Protein AF-K1TR59-F1 (afdb_monomer_lite)

pLDDT: mean 75.58, std 21.75, range [30.19, 95.5]

Sequence (129 aa):
MPPFGYRKDPEDKNHLLIDEETAPIVRRLFAWALEGHGPNYIRRRLEEEKIPCPTYWNRVRGFRNVSTKWEKKDPVNGRYMWDFSVIKDILMNPVYTGAIASQKKDYRFKIGTIGEKKPEDWIVVEEPA

Secondary structure (DSSP, 8-state):
-PPTTEEE-SS-TT-EEE-TTTHHHHHHHHHHHHTT--HHHHHHHHHHTTPPPHHHHHHHTTS-----HHHHH-TTTGGG---HHHHHHHHH-GGGGTTTTS-----------S----GGG----PPP-

Organism: NCBI:txid408170

InterPro domains:
  IPR011109 DNA-binding recombinase domain [PF07508] (20-127)
  IPR011109 DNA-binding recombinase domain [PS51737] (3-129)
  IPR038109 DNA-binding recombinase domain superfamily [G3DSA:3.90.1750.20] (1-128)
  IPR050639 Site-specific recombinase resolvase [PTHR30461] (2-126)

Radius of gyration: 15.89 Å; chains: 1; bounding box: 37×26×44 Å

Structure (mmCIF, N/CA/C/O backbone):
data_AF-K1TR59-F1
#
_entry.id   AF-K1TR59-F1
#
loop_
_atom_site.group_PDB
_atom_site.id
_atom_site.type_symbol
_atom_site.label_atom_id
_atom_site.label_alt_id
_atom_site.label_comp_id
_atom_site.label_asym_id
_atom_site.label_entity_id
_atom_site.label_seq_id
_atom_site.pdbx_PDB_ins_code
_atom_site.Cartn_x
_atom_site.Cartn_y
_atom_site.Cartn_z
_atom_site.occupancy
_atom_site.B_iso_or_equiv
_atom_site.auth_seq_id
_atom_site.auth_comp_id
_atom_site.auth_asym_id
_atom_site.auth_atom_id
_atom_site.pdbx_PDB_model_num
ATOM 1 N N . MET A 1 1 ? -11.961 2.976 -7.194 1.00 77.62 1 MET A N 1
ATOM 2 C CA . MET A 1 1 ? -11.245 1.682 -7.137 1.00 77.62 1 MET A CA 1
ATOM 3 C C . MET A 1 1 ? -11.521 1.074 -5.774 1.00 77.62 1 MET A C 1
ATOM 5 O O . MET A 1 1 ? -11.641 1.866 -4.843 1.00 77.62 1 MET A O 1
ATOM 9 N N . PRO A 1 2 ? -11.704 -0.250 -5.650 1.00 84.44 2 PRO A N 1
ATOM 10 C CA . PRO A 1 2 ? -11.786 -0.863 -4.329 1.00 84.44 2 PRO A CA 1
ATOM 11 C C . PRO A 1 2 ? -10.465 -0.639 -3.563 1.00 84.44 2 PRO A C 1
ATOM 13 O O . PRO A 1 2 ? -9.418 -0.475 -4.203 1.00 84.44 2 PRO A O 1
ATOM 16 N N . PRO A 1 3 ? -10.496 -0.587 -2.223 1.00 89.00 3 PRO A N 1
ATOM 17 C CA . PRO A 1 3 ? -9.288 -0.617 -1.403 1.00 89.00 3 PRO A CA 1
ATOM 18 C C . PRO A 1 3 ? -8.427 -1.850 -1.731 1.00 89.00 3 PRO A C 1
ATOM 20 O O . PRO A 1 3 ? -8.942 -2.891 -2.131 1.00 89.00 3 PRO A O 1
ATOM 23 N N . PHE A 1 4 ? -7.106 -1.732 -1.601 1.00 91.88 4 PHE A N 1
ATOM 24 C CA . PHE A 1 4 ? -6.184 -2.842 -1.856 1.00 91.88 4 PHE A CA 1
ATOM 25 C C . PHE A 1 4 ? -6.465 -4.012 -0.902 1.00 91.88 4 PHE A C 1
ATOM 27 O O . PHE A 1 4 ? -6.749 -3.784 0.260 1.00 91.88 4 PHE A O 1
ATOM 34 N N . GLY A 1 5 ? -6.429 -5.264 -1.356 1.00 89.94 5 GLY A N 1
ATOM 35 C CA . GLY A 1 5 ? -6.893 -6.385 -0.525 1.00 89.94 5 GLY A CA 1
ATOM 36 C C . GLY A 1 5 ? -8.412 -6.592 -0.516 1.00 89.94 5 GLY A C 1
ATOM 37 O O . GLY A 1 5 ? -8.878 -7.542 0.108 1.00 89.94 5 GLY A O 1
ATOM 38 N N . TYR A 1 6 ? -9.173 -5.771 -1.248 1.00 90.12 6 TYR A N 1
ATOM 39 C CA . TYR A 1 6 ? -10.607 -5.952 -1.456 1.00 90.12 6 TYR A CA 1
ATOM 40 C C . TYR A 1 6 ? -10.982 -5.943 -2.941 1.00 90.12 6 TYR A C 1
ATOM 42 O O . TYR A 1 6 ? -10.334 -5.318 -3.787 1.00 90.12 6 TYR A O 1
ATOM 50 N N . ARG A 1 7 ? -12.094 -6.607 -3.250 1.00 87.00 7 ARG A N 1
ATOM 51 C CA . ARG A 1 7 ? -12.800 -6.569 -4.532 1.00 87.00 7 ARG A CA 1
ATOM 52 C C . ARG A 1 7 ? -14.169 -5.935 -4.320 1.00 87.00 7 ARG A C 1
ATOM 54 O O . ARG A 1 7 ? -14.712 -5.954 -3.220 1.00 87.00 7 ARG A O 1
ATOM 61 N N . LYS A 1 8 ? -14.728 -5.353 -5.380 1.00 83.31 8 LYS A N 1
ATOM 62 C CA . LYS A 1 8 ? -16.142 -4.968 -5.356 1.00 83.31 8 LYS A CA 1
ATOM 63 C C . LYS A 1 8 ? -16.985 -6.234 -5.396 1.00 83.31 8 LYS A C 1
ATOM 65 O O . LYS A 1 8 ? -16.667 -7.120 -6.190 1.00 83.31 8 LYS A O 1
ATOM 70 N N 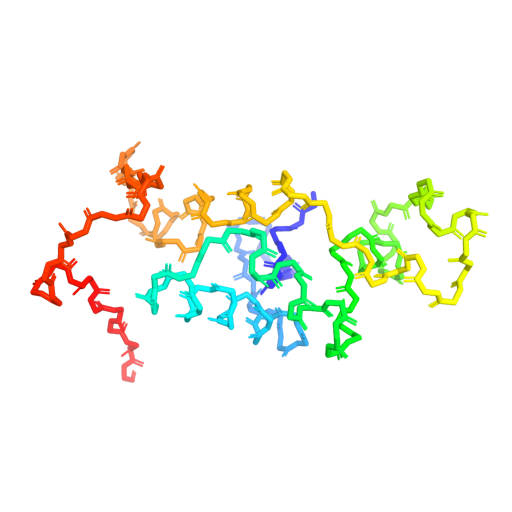. ASP A 1 9 ? -18.031 -6.288 -4.589 1.00 84.00 9 ASP A N 1
ATOM 71 C CA . ASP A 1 9 ? -19.059 -7.304 -4.760 1.00 84.00 9 ASP A CA 1
ATOM 72 C C . ASP A 1 9 ? -19.821 -7.030 -6.082 1.00 84.00 9 ASP A C 1
ATOM 74 O O . ASP A 1 9 ? -20.191 -5.876 -6.346 1.00 84.00 9 ASP A O 1
ATOM 78 N N . PRO A 1 10 ? -19.966 -8.028 -6.977 1.00 85.19 10 PRO A N 1
ATOM 79 C CA . PRO A 1 10 ? -20.746 -7.879 -8.205 1.00 85.19 10 PRO A CA 1
ATOM 80 C C . PRO A 1 10 ? -22.246 -7.667 -7.948 1.00 85.19 10 PRO A C 1
ATOM 82 O O . PRO A 1 10 ? -22.891 -6.983 -8.745 1.00 85.19 10 PRO A O 1
ATOM 85 N N . GLU A 1 11 ? -22.770 -8.194 -6.841 1.00 83.25 11 GLU A N 1
ATOM 86 C CA . GLU A 1 11 ? -24.191 -8.177 -6.490 1.00 83.25 11 GLU A CA 1
ATOM 87 C C . GLU A 1 11 ? -24.567 -6.940 -5.656 1.00 83.25 11 GLU A C 1
ATOM 89 O O . GLU A 1 11 ? -25.665 -6.404 -5.807 1.00 83.25 11 GLU A O 1
ATOM 94 N N . ASP A 1 12 ? -23.645 -6.417 -4.836 1.00 77.94 12 ASP A N 1
ATOM 95 C CA . ASP A 1 12 ? -23.861 -5.197 -4.043 1.00 77.94 12 ASP A CA 1
ATOM 96 C C . ASP A 1 12 ? -22.682 -4.214 -4.115 1.00 77.94 12 ASP A C 1
ATOM 98 O O . ASP A 1 12 ? -21.622 -4.382 -3.522 1.00 77.94 12 ASP A O 1
ATOM 102 N N . LYS A 1 13 ? -22.895 -3.070 -4.768 1.00 73.75 13 LYS A N 1
ATOM 103 C CA . LYS A 1 13 ? -21.860 -2.033 -4.924 1.00 73.75 13 LYS A CA 1
ATOM 104 C C . LYS A 1 13 ? -21.416 -1.389 -3.605 1.00 73.75 13 LYS A C 1
ATOM 106 O O . LYS A 1 13 ? -20.369 -0.735 -3.604 1.00 73.75 13 LYS A O 1
ATOM 111 N N . ASN A 1 14 ? -22.197 -1.527 -2.534 1.00 77.38 14 ASN A N 1
ATOM 112 C CA . ASN A 1 14 ? -21.863 -1.035 -1.198 1.00 77.38 14 ASN A CA 1
ATOM 113 C C . ASN A 1 14 ? -21.111 -2.075 -0.355 1.00 77.38 14 ASN A C 1
ATOM 115 O O . ASN A 1 14 ? -20.625 -1.740 0.725 1.00 77.38 14 ASN A O 1
ATOM 119 N N . HIS A 1 15 ? -20.972 -3.302 -0.859 1.00 77.94 15 HIS A N 1
ATOM 120 C CA . HIS A 1 15 ? -20.266 -4.389 -0.204 1.00 77.94 15 HIS A CA 1
ATOM 121 C C . HIS A 1 15 ? -18.885 -4.622 -0.843 1.00 77.94 15 HIS A C 1
ATOM 123 O O . HIS A 1 15 ? -18.675 -4.491 -2.055 1.00 77.94 15 HIS A O 1
ATOM 129 N N . LEU A 1 16 ? -17.898 -4.928 0.002 1.00 83.94 16 LEU A N 1
ATOM 130 C CA . LEU A 1 16 ? -16.528 -5.227 -0.403 1.00 83.94 16 LEU A CA 1
ATOM 131 C C . LEU A 1 16 ? -16.200 -6.668 -0.026 1.00 83.94 16 LEU A C 1
ATOM 133 O O . LEU A 1 16 ? -16.265 -7.036 1.143 1.00 83.94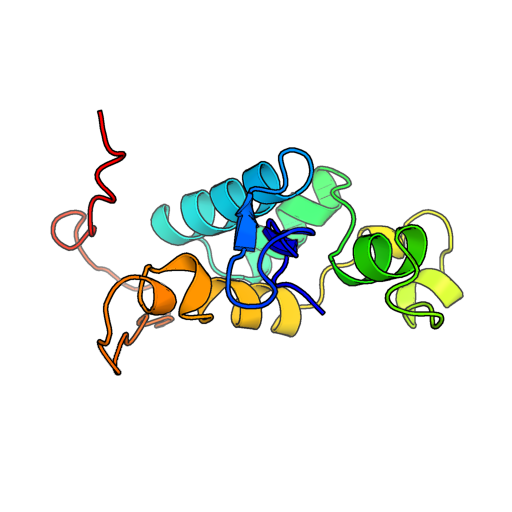 16 LEU A O 1
ATOM 137 N N . LEU A 1 17 ? -15.780 -7.452 -1.013 1.00 83.75 17 LEU A N 1
ATOM 138 C CA . LEU A 1 17 ? -15.323 -8.823 -0.816 1.00 83.75 17 LEU A CA 1
ATOM 139 C C . LEU A 1 17 ? -13.823 -8.845 -0.542 1.00 83.75 17 LEU A C 1
ATOM 141 O O . LEU A 1 17 ? -13.074 -8.017 -1.066 1.00 83.75 17 LEU A O 1
ATOM 145 N N . ILE A 1 18 ? -13.369 -9.811 0.251 1.00 86.06 18 ILE A N 1
ATOM 146 C CA . ILE A 1 18 ? -11.940 -10.026 0.484 1.00 86.06 18 ILE A CA 1
ATOM 147 C C . ILE A 1 18 ? -11.285 -10.486 -0.820 1.00 86.06 18 ILE A C 1
ATOM 149 O O . ILE A 1 18 ? -11.778 -11.369 -1.519 1.00 86.06 18 ILE A O 1
ATOM 153 N N . ASP A 1 19 ? -10.150 -9.880 -1.151 1.00 89.00 19 ASP A N 1
ATOM 154 C CA . ASP A 1 19 ? -9.330 -10.317 -2.267 1.00 89.00 19 ASP A CA 1
ATOM 155 C C . ASP A 1 19 ? -8.287 -11.331 -1.804 1.00 89.00 19 ASP A C 1
ATOM 157 O O . ASP A 1 19 ? -7.249 -10.943 -1.280 1.00 89.00 19 ASP A O 1
ATOM 161 N N . GLU A 1 20 ? -8.512 -12.620 -2.026 1.00 90.38 20 GLU A N 1
ATOM 162 C CA . GLU A 1 20 ? -7.607 -13.682 -1.553 1.00 90.38 20 GLU A CA 1
ATOM 163 C C . GLU A 1 20 ? -6.146 -13.530 -2.016 1.00 90.38 20 GLU A C 1
ATOM 165 O O . GLU A 1 20 ? -5.229 -13.979 -1.336 1.00 90.38 20 GLU A O 1
ATOM 170 N N . GLU A 1 21 ? -5.907 -12.853 -3.141 1.00 90.62 21 GLU A N 1
ATOM 171 C CA . GLU A 1 21 ? -4.569 -12.661 -3.703 1.00 90.62 21 GLU A CA 1
ATOM 172 C C . GLU A 1 21 ? -3.829 -11.483 -3.052 1.00 90.62 21 GLU A C 1
ATOM 174 O O . GLU A 1 21 ? -2.615 -11.524 -2.859 1.00 90.62 21 GLU A O 1
ATOM 179 N N . THR A 1 22 ? -4.552 -10.417 -2.693 1.00 92.94 22 THR A N 1
ATOM 180 C CA . THR A 1 22 ? -3.940 -9.169 -2.194 1.00 92.94 22 THR A CA 1
ATOM 181 C C . THR A 1 22 ? -4.205 -8.895 -0.714 1.00 92.94 22 THR A C 1
ATOM 183 O O . THR A 1 22 ? -3.435 -8.174 -0.080 1.00 92.94 22 THR A O 1
ATOM 186 N N . ALA A 1 23 ? -5.227 -9.509 -0.118 1.00 91.19 23 ALA A N 1
ATOM 187 C CA . ALA A 1 23 ? -5.535 -9.399 1.305 1.00 91.19 23 ALA A CA 1
ATOM 188 C C . ALA A 1 23 ? -4.418 -9.948 2.208 1.00 91.19 23 ALA A C 1
ATOM 190 O O . ALA A 1 23 ? -4.110 -9.285 3.202 1.00 91.19 23 ALA A O 1
ATOM 191 N N . PRO A 1 24 ? -3.734 -11.069 1.886 1.00 92.19 24 PRO A N 1
ATOM 192 C CA . PRO A 1 24 ? -2.594 -11.529 2.680 1.00 92.19 24 PRO A CA 1
ATOM 193 C C . PRO A 1 24 ? -1.457 -10.503 2.741 1.00 92.19 24 PRO A C 1
ATOM 195 O O . PRO A 1 24 ? -0.798 -10.375 3.771 1.00 92.19 24 PRO A O 1
ATOM 198 N N . ILE A 1 25 ? -1.263 -9.721 1.671 1.00 94.75 25 ILE A N 1
ATOM 199 C CA . ILE A 1 25 ? -0.273 -8.638 1.642 1.00 94.75 25 ILE A CA 1
ATOM 200 C C . ILE A 1 25 ? -0.668 -7.569 2.657 1.00 94.75 25 ILE A C 1
ATOM 202 O O . ILE A 1 25 ? 0.155 -7.184 3.477 1.00 94.75 25 ILE A O 1
ATOM 206 N N . VAL A 1 26 ? -1.931 -7.130 2.651 1.00 92.12 26 VAL A N 1
ATOM 207 C CA . VAL A 1 26 ? -2.439 -6.145 3.619 1.00 92.12 26 VAL A CA 1
ATOM 208 C C . VAL A 1 26 ? -2.288 -6.651 5.052 1.00 92.12 26 VAL A C 1
ATOM 210 O O . VAL A 1 26 ? -1.737 -5.931 5.882 1.00 92.12 26 VAL A O 1
ATOM 213 N N . ARG A 1 27 ? -2.691 -7.897 5.337 1.00 90.00 27 ARG A N 1
ATOM 214 C CA . ARG A 1 27 ? -2.509 -8.513 6.664 1.00 90.00 27 ARG A CA 1
ATOM 215 C C . ARG A 1 27 ? -1.037 -8.484 7.092 1.00 90.00 27 ARG A C 1
ATOM 217 O O . ARG A 1 27 ? -0.744 -8.126 8.228 1.00 90.00 27 ARG A O 1
ATOM 224 N N . ARG A 1 28 ? -0.105 -8.766 6.174 1.00 92.44 28 ARG A N 1
ATOM 225 C CA . ARG A 1 28 ? 1.342 -8.694 6.430 1.00 92.44 28 ARG A CA 1
ATOM 226 C C . ARG A 1 28 ? 1.839 -7.267 6.700 1.00 92.44 28 ARG A C 1
ATOM 228 O O . ARG A 1 28 ? 2.664 -7.090 7.590 1.00 92.44 28 ARG A O 1
ATOM 235 N N . LEU A 1 29 ? 1.319 -6.248 6.004 1.00 91.75 29 LEU A N 1
ATOM 236 C CA . LEU A 1 29 ? 1.649 -4.841 6.297 1.00 91.75 29 LEU A CA 1
ATOM 237 C C . LEU A 1 29 ? 1.275 -4.471 7.737 1.00 91.75 29 LEU A C 1
ATOM 239 O O . LEU A 1 29 ? 2.077 -3.856 8.438 1.00 91.75 29 LEU A O 1
ATOM 243 N N . PHE A 1 30 ? 0.071 -4.853 8.170 1.00 88.12 30 PHE A N 1
ATOM 244 C CA . PHE A 1 30 ? -0.399 -4.593 9.529 1.00 88.12 30 PHE A CA 1
ATOM 245 C C . PHE A 1 30 ? 0.358 -5.420 10.570 1.00 88.12 30 PHE A C 1
ATOM 247 O O . PHE A 1 30 ? 0.695 -4.871 11.612 1.00 88.12 30 PHE A O 1
ATOM 254 N N . ALA A 1 31 ? 0.701 -6.679 10.281 1.00 86.00 31 ALA A N 1
ATOM 255 C CA . ALA A 1 31 ? 1.533 -7.497 11.167 1.00 86.00 31 ALA A CA 1
ATOM 256 C C . ALA A 1 31 ? 2.887 -6.825 11.453 1.00 86.00 31 ALA A C 1
ATOM 258 O O . ALA A 1 31 ? 3.230 -6.608 12.611 1.00 86.00 31 ALA A O 1
ATOM 259 N N . TRP A 1 32 ? 3.601 -6.373 10.417 1.00 87.56 32 TRP A N 1
ATOM 260 C CA . TRP A 1 32 ? 4.855 -5.637 10.606 1.00 87.56 32 TRP A CA 1
ATOM 261 C C . TRP A 1 32 ? 4.663 -4.313 11.351 1.00 87.56 32 TRP A C 1
ATOM 263 O O . TRP A 1 32 ? 5.494 -3.940 12.176 1.00 87.56 32 TRP A O 1
ATOM 273 N N . ALA A 1 33 ? 3.576 -3.587 11.082 1.00 85.69 33 ALA A N 1
ATOM 274 C CA . ALA A 1 33 ? 3.283 -2.353 11.805 1.00 85.69 33 ALA A CA 1
ATOM 275 C C . ALA A 1 33 ? 3.025 -2.611 13.302 1.00 85.69 33 ALA A C 1
ATOM 277 O O . ALA A 1 33 ? 3.504 -1.845 14.137 1.00 85.69 33 ALA A O 1
ATOM 278 N N . LEU A 1 34 ? 2.317 -3.696 13.636 1.00 83.06 34 LEU A N 1
ATOM 279 C CA . LEU A 1 34 ? 2.080 -4.140 15.011 1.00 83.06 34 LEU A CA 1
ATOM 280 C C . LEU A 1 34 ? 3.392 -4.536 15.701 1.00 83.06 34 LEU A C 1
ATOM 282 O O . LEU A 1 34 ? 3.637 -4.110 16.821 1.00 83.06 34 LEU A O 1
ATOM 286 N N . GLU A 1 35 ? 4.302 -5.215 14.998 1.00 84.62 35 GLU A N 1
ATOM 287 C CA . GLU A 1 35 ? 5.671 -5.508 15.465 1.00 84.62 35 GLU A CA 1
ATOM 288 C C . GLU A 1 35 ? 6.542 -4.249 15.695 1.00 84.62 35 GLU A C 1
ATOM 290 O O . GLU A 1 35 ? 7.681 -4.346 16.150 1.00 84.62 35 GLU A O 1
ATOM 295 N N . GLY A 1 36 ? 6.025 -3.049 15.407 1.00 83.94 36 GLY A N 1
ATOM 296 C CA . GLY A 1 36 ? 6.712 -1.772 15.612 1.00 83.94 36 GLY A CA 1
ATOM 297 C C . GLY A 1 36 ? 7.535 -1.313 14.409 1.00 83.94 36 GLY A C 1
ATOM 298 O O . GLY A 1 36 ? 8.294 -0.342 14.502 1.00 83.94 36 GLY A O 1
ATOM 299 N N . HIS A 1 37 ? 7.401 -1.974 13.258 1.00 89.12 37 HIS A N 1
ATOM 300 C CA . HIS A 1 37 ? 8.120 -1.592 12.055 1.00 89.12 37 HIS A CA 1
ATOM 301 C C . HIS A 1 37 ? 7.453 -0.422 11.324 1.00 89.12 37 HIS A C 1
ATOM 303 O O . HIS A 1 37 ? 6.286 -0.454 10.940 1.00 89.12 37 HIS A O 1
ATOM 309 N N . GLY A 1 38 ? 8.240 0.624 11.063 1.00 85.00 38 GLY A N 1
ATOM 310 C CA . GLY A 1 38 ? 7.779 1.783 10.302 1.00 85.00 38 GLY A CA 1
ATOM 311 C C . GLY A 1 38 ? 7.650 1.517 8.791 1.00 85.00 38 GLY A C 1
ATOM 312 O O . GLY A 1 38 ? 8.229 0.562 8.263 1.00 85.00 38 GLY A O 1
ATOM 313 N N . PRO A 1 39 ? 6.996 2.419 8.033 1.00 88.75 39 PRO A N 1
ATOM 314 C CA . PRO A 1 39 ? 6.740 2.213 6.603 1.00 88.75 39 PRO A CA 1
ATOM 315 C C . PRO A 1 39 ? 8.002 2.033 5.743 1.00 88.75 39 PRO A C 1
ATOM 317 O O . PRO A 1 39 ? 7.960 1.359 4.719 1.00 88.75 39 PRO A O 1
ATOM 320 N N . ASN A 1 40 ? 9.147 2.597 6.152 1.00 89.81 40 ASN A N 1
ATOM 321 C CA . ASN A 1 40 ? 10.421 2.401 5.449 1.00 89.81 40 ASN A CA 1
ATOM 322 C C . ASN A 1 40 ? 10.942 0.963 5.546 1.00 89.81 40 ASN A C 1
ATOM 324 O O . ASN A 1 40 ? 11.479 0.457 4.562 1.00 89.81 40 ASN A O 1
ATOM 328 N N . TYR A 1 41 ? 10.781 0.325 6.709 1.00 92.56 41 TYR A N 1
ATOM 329 C CA . TYR A 1 41 ? 11.119 -1.085 6.892 1.00 92.56 41 TYR A CA 1
ATOM 330 C C . TYR A 1 41 ? 10.213 -1.943 6.013 1.00 92.56 41 TYR A C 1
ATOM 332 O O . TYR A 1 41 ? 10.696 -2.712 5.187 1.00 92.56 41 TYR A O 1
ATOM 340 N N . ILE A 1 42 ? 8.901 -1.715 6.116 1.00 93.25 42 ILE A N 1
ATOM 341 C CA . ILE A 1 42 ? 7.881 -2.434 5.351 1.00 93.25 42 ILE A CA 1
ATOM 342 C C . ILE A 1 42 ? 8.155 -2.334 3.846 1.00 93.25 42 ILE A C 1
ATOM 344 O O . ILE A 1 42 ? 8.201 -3.347 3.156 1.00 93.25 42 ILE A O 1
ATOM 348 N N . ARG A 1 43 ? 8.432 -1.127 3.337 1.00 92.69 43 ARG A N 1
ATOM 349 C CA . ARG A 1 43 ? 8.802 -0.899 1.933 1.00 92.69 43 ARG A CA 1
ATOM 350 C C . ARG A 1 43 ? 9.958 -1.788 1.486 1.00 92.69 43 ARG A C 1
ATOM 352 O O . ARG A 1 43 ? 9.868 -2.416 0.437 1.00 92.69 43 ARG A O 1
ATOM 359 N N . ARG A 1 44 ? 11.037 -1.822 2.271 1.00 93.44 44 ARG A N 1
ATOM 360 C CA . ARG A 1 44 ? 12.236 -2.600 1.950 1.00 93.44 44 ARG A CA 1
ATOM 361 C C . ARG A 1 44 ? 11.929 -4.097 1.924 1.00 93.44 44 ARG A C 1
ATOM 363 O O . ARG A 1 44 ? 12.342 -4.773 0.991 1.00 93.44 44 ARG A O 1
ATOM 370 N N . ARG A 1 45 ? 11.151 -4.592 2.889 1.00 95.50 45 ARG A N 1
ATOM 371 C CA . ARG A 1 45 ? 10.718 -5.997 2.938 1.00 95.50 45 ARG A CA 1
ATOM 372 C C . ARG A 1 45 ? 9.868 -6.388 1.732 1.00 95.50 45 ARG A C 1
ATOM 374 O O . ARG A 1 45 ? 10.114 -7.428 1.136 1.00 95.50 45 ARG A O 1
ATOM 381 N N . LEU A 1 46 ? 8.919 -5.543 1.328 1.00 94.88 46 LEU A N 1
ATOM 382 C CA . LEU A 1 46 ? 8.093 -5.781 0.136 1.00 94.88 46 LEU A CA 1
ATOM 383 C C . LEU A 1 46 ? 8.934 -5.847 -1.145 1.00 94.88 46 LEU A C 1
ATOM 385 O O . LEU A 1 46 ? 8.661 -6.666 -2.020 1.00 94.88 46 LEU A O 1
ATOM 389 N N . GLU A 1 47 ? 9.951 -4.991 -1.257 1.00 92.75 47 GLU A N 1
ATOM 390 C CA . GLU A 1 47 ? 10.867 -4.978 -2.398 1.00 92.75 47 GLU A CA 1
ATOM 391 C C . GLU A 1 47 ? 11.770 -6.223 -2.426 1.00 92.75 47 GLU A C 1
ATOM 393 O O . GLU A 1 47 ? 11.933 -6.837 -3.485 1.00 92.75 47 GLU A O 1
ATOM 398 N N . GLU A 1 48 ? 12.306 -6.625 -1.268 1.00 93.94 48 GLU A N 1
ATOM 399 C CA . GLU A 1 48 ? 13.103 -7.847 -1.082 1.00 93.94 48 GLU A CA 1
ATOM 400 C C . GLU A 1 48 ? 12.291 -9.107 -1.424 1.00 93.94 48 GLU A C 1
ATOM 402 O O . GLU A 1 48 ? 12.764 -9.964 -2.167 1.00 93.94 48 GLU A O 1
ATOM 407 N N . GLU A 1 49 ? 11.045 -9.188 -0.952 1.00 95.19 49 GLU A N 1
ATOM 408 C CA . GLU A 1 49 ? 10.120 -10.301 -1.214 1.00 95.19 49 GLU A CA 1
ATOM 409 C C . GLU A 1 49 ? 9.487 -10.240 -2.619 1.00 95.19 49 GLU A C 1
ATOM 411 O O . GLU A 1 49 ? 8.695 -11.111 -2.977 1.00 95.19 49 GLU A O 1
ATOM 416 N N . LYS A 1 50 ? 9.828 -9.228 -3.433 1.00 94.31 50 LYS A N 1
ATOM 417 C CA . LYS A 1 50 ? 9.275 -9.001 -4.780 1.00 94.31 50 LYS A CA 1
ATOM 418 C C . LYS A 1 50 ? 7.742 -9.024 -4.784 1.00 94.31 50 LYS A C 1
ATOM 420 O O . LYS A 1 50 ? 7.109 -9.618 -5.658 1.00 94.31 50 LYS A O 1
ATOM 425 N N . ILE A 1 51 ? 7.136 -8.325 -3.826 1.00 94.44 51 ILE A N 1
ATOM 426 C CA . ILE A 1 51 ? 5.682 -8.182 -3.721 1.00 94.44 51 ILE A CA 1
ATOM 427 C C . ILE A 1 51 ? 5.222 -7.012 -4.608 1.00 94.44 51 ILE A C 1
ATOM 429 O O . ILE A 1 51 ? 5.634 -5.869 -4.375 1.00 94.44 51 ILE A O 1
ATOM 433 N N . PRO A 1 52 ? 4.373 -7.242 -5.633 1.00 92.56 52 PRO A N 1
ATOM 434 C CA . PRO A 1 52 ? 3.935 -6.177 -6.531 1.00 92.56 52 PRO A CA 1
ATOM 435 C C . PRO A 1 52 ? 3.124 -5.098 -5.809 1.00 92.56 52 PRO A C 1
ATOM 437 O O . PRO A 1 52 ? 2.287 -5.397 -4.955 1.00 92.56 52 PRO A O 1
ATOM 440 N N . CYS A 1 53 ? 3.338 -3.837 -6.183 1.00 91.88 53 CYS A N 1
ATOM 441 C CA . CYS A 1 53 ? 2.664 -2.708 -5.556 1.00 91.88 53 CYS A CA 1
ATOM 442 C C . CYS A 1 53 ? 1.194 -2.576 -5.996 1.00 91.88 53 CYS A C 1
ATOM 444 O O . CYS A 1 53 ? 0.807 -3.064 -7.063 1.00 91.88 53 CYS A O 1
ATOM 446 N N . PRO A 1 54 ? 0.343 -1.857 -5.241 1.00 90.62 54 PRO A N 1
ATOM 447 C CA . PRO A 1 54 ? -1.078 -1.728 -5.562 1.00 90.62 54 PRO A CA 1
ATOM 448 C C . PRO A 1 54 ? -1.323 -1.098 -6.936 1.00 90.62 54 PRO A C 1
ATOM 450 O O . PRO A 1 54 ? -2.307 -1.403 -7.601 1.00 90.62 54 PRO A O 1
ATOM 453 N N . THR A 1 55 ? -0.411 -0.237 -7.405 1.00 88.25 55 THR A N 1
ATOM 454 C CA . THR A 1 55 ? -0.524 0.370 -8.740 1.00 88.25 55 THR A CA 1
ATOM 455 C C . THR A 1 55 ? -0.353 -0.662 -9.854 1.00 88.25 55 THR A C 1
ATOM 457 O O . THR A 1 55 ? -1.078 -0.591 -10.845 1.00 88.25 55 THR A O 1
ATOM 460 N N . TYR A 1 56 ? 0.538 -1.643 -9.672 1.00 90.38 56 TYR A N 1
ATOM 461 C CA . TYR A 1 56 ? 0.672 -2.775 -10.588 1.00 90.38 56 TYR A CA 1
ATOM 462 C C . TYR A 1 56 ? -0.631 -3.580 -10.639 1.00 90.38 56 TYR A C 1
ATOM 464 O O . TYR A 1 56 ? -1.172 -3.785 -11.725 1.00 90.38 56 TYR A O 1
ATOM 472 N N . TRP A 1 57 ? -1.183 -3.945 -9.475 1.00 89.88 57 TRP A N 1
ATOM 473 C CA . TRP A 1 57 ? -2.454 -4.674 -9.368 1.00 89.88 57 TRP A CA 1
ATOM 474 C C . TRP A 1 57 ? -3.617 -3.936 -10.028 1.00 89.88 57 TRP A C 1
ATOM 476 O O . TRP A 1 57 ? -4.372 -4.513 -10.809 1.00 89.88 57 TRP A O 1
ATOM 486 N N . ASN A 1 58 ? -3.723 -2.631 -9.780 1.00 87.56 58 ASN A N 1
ATOM 487 C CA . ASN A 1 58 ? -4.736 -1.791 -10.405 1.00 87.56 58 ASN A CA 1
ATOM 488 C C . ASN A 1 58 ? -4.599 -1.756 -11.931 1.00 87.56 58 ASN A C 1
ATOM 490 O O . ASN A 1 58 ? -5.610 -1.682 -12.623 1.00 87.56 58 ASN A O 1
ATOM 494 N N . ARG A 1 59 ? -3.379 -1.836 -12.474 1.00 86.69 59 ARG A N 1
ATOM 495 C CA . ARG A 1 59 ? -3.177 -1.885 -13.924 1.00 86.69 59 ARG A CA 1
ATOM 496 C C . ARG A 1 59 ? -3.540 -3.235 -14.519 1.00 86.69 59 ARG A C 1
ATOM 498 O O . ARG A 1 59 ? -4.305 -3.274 -15.475 1.00 86.69 59 ARG A O 1
ATOM 505 N N . VAL A 1 60 ? -3.016 -4.330 -13.968 1.00 87.19 60 VAL A N 1
ATOM 506 C CA . VAL A 1 60 ? -3.279 -5.674 -14.521 1.00 87.19 60 VAL A CA 1
ATOM 507 C C . VAL A 1 60 ? -4.762 -6.045 -14.455 1.00 87.19 60 VAL A C 1
ATOM 509 O O . VAL A 1 60 ? -5.229 -6.829 -15.270 1.00 87.19 60 VAL A O 1
ATOM 512 N N . ARG A 1 61 ? -5.518 -5.423 -13.543 1.00 86.12 61 ARG A N 1
ATOM 513 C CA . ARG A 1 61 ? -6.973 -5.579 -13.409 1.00 86.12 61 ARG A CA 1
ATOM 514 C C . ARG A 1 61 ? -7.794 -4.515 -14.152 1.00 86.12 61 ARG A C 1
ATOM 516 O O . ARG A 1 61 ? -9.002 -4.441 -13.964 1.00 86.12 61 ARG A O 1
ATOM 523 N N . GLY A 1 62 ? -7.159 -3.664 -14.961 1.00 84.94 62 GLY A N 1
ATOM 524 C CA . GLY A 1 62 ? -7.844 -2.675 -15.802 1.00 84.94 62 GLY A CA 1
ATOM 525 C C . GLY A 1 62 ? -8.431 -1.466 -15.063 1.00 84.94 62 GLY A C 1
ATOM 526 O O . GLY A 1 62 ? -9.129 -0.656 -15.666 1.00 84.94 62 GLY A O 1
ATOM 527 N N . PHE A 1 63 ? -8.140 -1.288 -13.771 1.00 81.56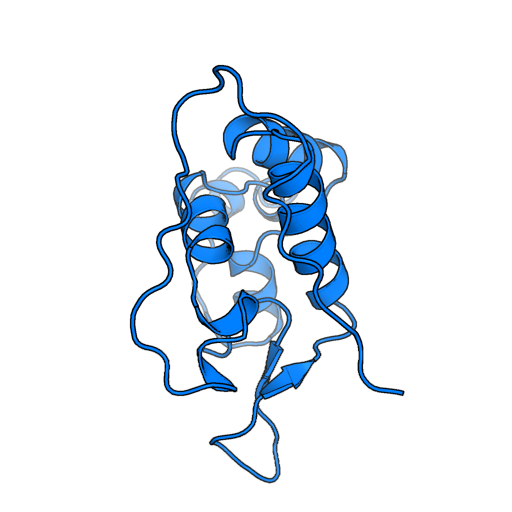 63 PHE A N 1
ATOM 528 C CA . PHE A 1 63 ? -8.564 -0.108 -13.009 1.00 81.56 63 PHE A CA 1
ATOM 529 C C . PHE A 1 63 ? -7.736 1.143 -13.324 1.00 81.56 63 PHE A C 1
ATOM 531 O O . PHE A 1 63 ? -8.154 2.259 -13.005 1.00 81.56 63 PHE A O 1
ATOM 538 N N . ARG A 1 64 ? -6.548 0.978 -13.917 1.00 80.94 64 ARG A N 1
ATOM 539 C CA . ARG A 1 64 ? -5.640 2.076 -14.256 1.00 80.94 64 ARG A CA 1
ATOM 540 C C . ARG A 1 64 ? -4.841 1.763 -15.520 1.00 80.94 64 ARG A C 1
ATOM 542 O O . ARG A 1 64 ? -4.230 0.712 -15.604 1.00 80.94 64 ARG A O 1
ATOM 549 N N . ASN A 1 65 ? -4.730 2.725 -16.436 1.00 82.19 65 ASN A N 1
ATOM 550 C CA . ASN A 1 65 ? -3.988 2.554 -17.701 1.00 82.19 65 ASN A CA 1
ATOM 551 C C . ASN A 1 65 ? -2.619 3.253 -17.727 1.00 82.19 65 ASN A C 1
ATOM 553 O O . ASN A 1 65 ? -2.002 3.382 -18.779 1.00 82.19 65 ASN A O 1
ATOM 557 N N . VAL A 1 66 ? -2.131 3.727 -16.579 1.00 81.06 66 VAL A N 1
ATOM 558 C CA . VAL A 1 66 ? -0.839 4.422 -16.483 1.00 81.06 66 VAL A CA 1
ATOM 559 C C . VAL A 1 66 ? 0.123 3.671 -15.572 1.00 81.06 66 VAL A C 1
ATOM 561 O O . VAL A 1 66 ? -0.218 3.328 -14.440 1.00 81.06 66 VAL A O 1
ATOM 564 N N . SER A 1 67 ? 1.338 3.444 -16.070 1.00 82.31 67 SER A N 1
ATOM 565 C CA . SER A 1 67 ? 2.446 2.878 -15.297 1.00 82.31 67 SER A CA 1
ATOM 566 C C . SER A 1 67 ? 3.136 3.938 -14.444 1.00 82.31 67 SER A C 1
ATOM 568 O O . SER A 1 67 ? 3.198 5.117 -14.814 1.00 82.31 67 SER A O 1
ATOM 570 N N . THR A 1 68 ? 3.682 3.510 -13.308 1.00 84.75 68 THR A N 1
ATOM 571 C CA . THR A 1 68 ? 4.462 4.384 -12.424 1.00 84.75 68 THR A CA 1
ATOM 572 C C . THR A 1 68 ? 5.761 4.843 -13.093 1.00 84.75 68 THR A C 1
ATOM 574 O O . THR A 1 68 ? 6.246 4.234 -14.048 1.00 84.75 68 THR A O 1
ATOM 577 N N . LYS A 1 69 ? 6.375 5.913 -12.567 1.00 88.44 69 LYS A N 1
ATOM 578 C CA . LYS A 1 69 ? 7.706 6.364 -13.016 1.00 88.44 69 LYS A CA 1
ATOM 579 C C . LYS A 1 69 ? 8.772 5.266 -12.886 1.00 88.44 69 LYS A C 1
ATOM 581 O O . LYS A 1 69 ? 9.675 5.198 -13.712 1.00 88.44 69 LYS A O 1
ATOM 586 N N . TRP A 1 70 ? 8.641 4.404 -11.877 1.00 88.25 70 TRP A N 1
ATOM 587 C CA . TRP A 1 70 ? 9.560 3.302 -11.609 1.00 88.25 70 TRP A CA 1
ATOM 588 C C . TRP A 1 70 ? 9.428 2.201 -12.651 1.00 88.25 70 TRP A C 1
ATOM 590 O O . TRP A 1 70 ? 10.431 1.768 -13.196 1.00 88.25 70 TRP A O 1
ATOM 600 N N . GLU A 1 71 ? 8.201 1.827 -13.008 1.00 87.12 71 GLU A N 1
ATOM 601 C CA . GLU A 1 71 ? 7.941 0.837 -14.061 1.00 87.12 71 GLU A CA 1
ATOM 602 C C . GLU A 1 71 ? 8.352 1.321 -15.450 1.00 87.12 71 GLU A C 1
ATOM 604 O O . GLU A 1 71 ? 8.759 0.521 -16.283 1.00 87.12 71 GLU A O 1
ATOM 609 N N . LYS A 1 72 ? 8.269 2.631 -15.713 1.00 88.25 72 LYS A N 1
ATOM 610 C CA . LYS A 1 72 ? 8.791 3.209 -16.960 1.00 88.25 72 LYS A CA 1
ATOM 611 C C . LYS A 1 72 ? 10.319 3.156 -17.028 1.00 88.25 72 LYS A C 1
ATOM 613 O O . LYS A 1 72 ? 10.863 3.044 -18.118 1.00 88.25 72 LYS A O 1
ATOM 618 N N . LYS A 1 73 ? 10.998 3.274 -15.882 1.00 90.81 73 LYS A N 1
ATOM 619 C CA . LYS A 1 73 ? 12.464 3.245 -15.790 1.00 90.81 73 LYS A CA 1
ATOM 620 C C . LYS A 1 73 ? 13.013 1.817 -15.795 1.00 90.81 73 LYS A C 1
ATOM 622 O O . LYS A 1 73 ? 14.024 1.562 -16.435 1.00 90.81 73 LYS A O 1
ATOM 627 N N . ASP A 1 74 ? 12.352 0.914 -15.081 1.00 90.19 74 ASP A N 1
ATOM 628 C CA . ASP A 1 74 ? 12.677 -0.506 -14.993 1.00 90.19 74 ASP A CA 1
ATOM 629 C C . ASP A 1 74 ? 11.370 -1.320 -15.059 1.00 90.19 74 ASP A C 1
ATOM 631 O O . ASP A 1 74 ? 10.668 -1.452 -14.050 1.00 90.19 74 ASP A O 1
ATOM 635 N N . PRO A 1 75 ? 11.013 -1.869 -16.234 1.00 85.19 75 PRO A N 1
ATOM 636 C CA . PRO A 1 75 ? 9.792 -2.658 -16.401 1.00 85.19 75 PRO A CA 1
ATOM 637 C C . PRO A 1 75 ? 9.756 -3.946 -15.569 1.00 85.19 75 PRO A C 1
ATOM 639 O O . PRO A 1 75 ? 8.673 -4.456 -15.280 1.00 85.19 75 PRO A O 1
ATOM 642 N N . VAL A 1 76 ? 10.919 -4.478 -15.180 1.00 85.75 76 VAL A N 1
ATOM 643 C CA . VAL A 1 76 ? 11.033 -5.745 -14.449 1.00 85.75 76 VAL A CA 1
ATOM 644 C C . VAL A 1 76 ? 10.896 -5.503 -12.948 1.00 85.75 76 VAL A C 1
ATOM 646 O O . VAL A 1 76 ? 10.092 -6.169 -12.291 1.00 85.75 76 VAL A O 1
ATOM 649 N N . ASN A 1 77 ? 11.641 -4.536 -12.402 1.00 89.44 77 ASN A N 1
ATOM 650 C CA . ASN A 1 77 ? 11.676 -4.278 -10.960 1.00 89.44 77 ASN A CA 1
ATOM 651 C C . ASN A 1 77 ? 10.773 -3.135 -10.499 1.00 89.44 77 ASN A C 1
ATOM 653 O O . ASN A 1 77 ? 10.367 -3.113 -9.338 1.00 89.44 77 ASN A O 1
ATOM 657 N N . GLY A 1 78 ? 10.409 -2.205 -11.380 1.00 88.81 78 GLY A N 1
ATOM 658 C CA . GLY A 1 78 ? 9.620 -1.029 -11.016 1.00 88.81 78 GLY A CA 1
ATOM 659 C C . GLY A 1 78 ? 8.242 -1.365 -10.441 1.00 88.81 78 GLY A C 1
ATOM 660 O O . GLY A 1 78 ? 7.710 -0.598 -9.641 1.00 88.81 78 GLY A O 1
ATOM 661 N N . ARG A 1 79 ? 7.689 -2.540 -10.775 1.00 91.38 79 ARG A N 1
ATOM 662 C CA . ARG A 1 79 ? 6.420 -3.047 -10.220 1.00 91.38 79 ARG A CA 1
ATOM 663 C C . ARG A 1 79 ? 6.493 -3.421 -8.737 1.00 91.38 79 ARG A C 1
ATOM 665 O O . ARG A 1 79 ? 5.453 -3.527 -8.096 1.00 91.38 79 ARG A O 1
ATOM 672 N N . TYR A 1 80 ? 7.694 -3.607 -8.198 1.00 94.06 80 TYR A N 1
ATOM 673 C CA . TYR A 1 80 ? 7.938 -3.932 -6.789 1.00 94.06 80 TYR A CA 1
ATOM 674 C C . TYR A 1 80 ? 8.309 -2.703 -5.958 1.00 94.06 80 TYR A C 1
ATOM 676 O O . TYR A 1 80 ? 8.530 -2.814 -4.757 1.00 94.06 80 TYR A O 1
ATOM 684 N N . MET A 1 81 ? 8.367 -1.517 -6.572 1.00 91.69 81 MET A N 1
ATOM 685 C CA . MET A 1 81 ? 8.660 -0.289 -5.845 1.00 91.69 81 MET A CA 1
ATOM 686 C C . MET A 1 81 ? 7.397 0.256 -5.182 1.00 91.69 81 MET A C 1
ATOM 688 O O . MET A 1 81 ? 6.499 0.793 -5.839 1.00 91.69 81 MET A O 1
ATOM 692 N N . TRP A 1 82 ? 7.349 0.132 -3.858 1.00 92.50 82 TRP A N 1
ATOM 693 C CA . TRP A 1 82 ? 6.310 0.724 -3.024 1.00 92.50 82 TRP A CA 1
ATOM 694 C C . TRP A 1 82 ? 6.708 2.138 -2.607 1.00 92.50 82 TRP A C 1
ATOM 696 O O . TRP A 1 82 ? 7.765 2.358 -2.016 1.00 92.50 82 TRP A O 1
ATOM 706 N N . ASP A 1 83 ? 5.852 3.112 -2.907 1.00 88.38 83 ASP A N 1
ATOM 707 C CA . ASP A 1 83 ? 6.031 4.462 -2.383 1.00 88.38 83 ASP A CA 1
ATOM 708 C C . ASP A 1 83 ? 5.667 4.496 -0.891 1.00 88.38 83 ASP A C 1
ATOM 710 O O . ASP A 1 83 ? 4.724 3.829 -0.455 1.00 88.38 83 ASP A O 1
ATOM 714 N N . PHE A 1 84 ? 6.400 5.288 -0.107 1.00 87.69 84 PHE A N 1
ATOM 715 C CA . PHE A 1 84 ? 6.126 5.478 1.318 1.00 87.69 84 PHE A CA 1
ATOM 716 C C . PHE A 1 84 ? 4.679 5.931 1.561 1.00 87.69 84 PHE A C 1
ATOM 718 O O . PHE A 1 84 ? 4.032 5.446 2.490 1.00 87.69 84 PHE A O 1
ATOM 725 N N . SER A 1 85 ? 4.166 6.827 0.709 1.00 89.38 85 SER A N 1
ATOM 726 C CA . SER A 1 85 ? 2.791 7.329 0.799 1.00 89.38 85 SER A CA 1
ATOM 727 C C . SER A 1 85 ? 1.763 6.208 0.693 1.00 89.38 85 SER A C 1
ATOM 729 O O . SER A 1 85 ? 0.862 6.147 1.513 1.00 89.38 85 SER A O 1
ATOM 731 N N . VAL A 1 86 ? 1.954 5.254 -0.221 1.00 90.56 86 VAL A N 1
ATOM 732 C CA . VAL A 1 86 ? 1.023 4.134 -0.428 1.00 90.56 86 VAL A CA 1
ATOM 733 C C . VAL A 1 86 ? 0.925 3.248 0.813 1.00 90.56 86 VAL A C 1
ATOM 735 O O . VAL A 1 86 ? -0.172 2.860 1.206 1.00 90.56 86 VAL A O 1
ATOM 738 N N . ILE A 1 87 ? 2.057 2.936 1.450 1.00 91.75 87 ILE A N 1
ATOM 739 C CA . ILE A 1 87 ? 2.069 2.127 2.678 1.00 91.75 87 ILE A CA 1
ATOM 740 C C . ILE A 1 87 ? 1.385 2.895 3.809 1.00 91.75 87 ILE A C 1
ATOM 742 O O . ILE A 1 87 ? 0.541 2.341 4.509 1.00 91.75 87 ILE A O 1
ATOM 746 N N . LYS A 1 88 ? 1.715 4.181 3.962 1.00 90.12 88 LYS A N 1
ATOM 747 C CA . LYS A 1 88 ? 1.100 5.050 4.967 1.00 90.12 88 LYS A CA 1
ATOM 748 C C . LYS A 1 88 ? -0.418 5.136 4.772 1.00 90.12 88 LYS A C 1
ATOM 750 O O . LYS A 1 88 ? -1.158 4.997 5.739 1.00 90.12 88 LYS A O 1
ATOM 755 N N . ASP A 1 89 ? -0.871 5.320 3.536 1.00 90.12 89 ASP A N 1
ATOM 756 C CA . ASP A 1 89 ? -2.286 5.419 3.187 1.00 90.12 89 ASP A CA 1
ATOM 757 C C . ASP A 1 89 ? -3.031 4.124 3.511 1.00 90.12 89 ASP A C 1
ATOM 759 O O . ASP A 1 89 ? -4.133 4.186 4.042 1.00 90.12 89 ASP A O 1
ATOM 763 N N . ILE A 1 90 ? -2.436 2.953 3.256 1.00 90.88 90 ILE A N 1
ATOM 764 C CA . ILE A 1 90 ? -3.039 1.666 3.638 1.00 90.88 90 ILE A CA 1
ATOM 765 C C . ILE A 1 90 ? -3.146 1.547 5.160 1.00 90.88 90 ILE A C 1
ATOM 767 O O . ILE A 1 90 ? -4.224 1.253 5.665 1.00 90.88 90 ILE A O 1
ATOM 771 N N . LEU A 1 91 ? -2.064 1.820 5.894 1.00 87.81 91 LEU A N 1
ATOM 772 C CA . LEU A 1 91 ? -2.039 1.678 7.355 1.00 87.81 91 LEU A CA 1
ATOM 773 C C . LEU A 1 91 ? -2.977 2.657 8.080 1.00 87.81 91 LEU A C 1
ATOM 775 O O . LEU A 1 91 ? -3.434 2.364 9.179 1.00 87.81 91 LEU A O 1
ATOM 779 N N . MET A 1 92 ? -3.268 3.816 7.485 1.00 86.12 92 MET A N 1
ATOM 780 C CA . MET A 1 92 ? -4.185 4.813 8.053 1.00 86.12 92 MET A CA 1
ATOM 781 C C . MET A 1 92 ? -5.629 4.671 7.560 1.00 86.12 92 MET A C 1
ATOM 783 O O . MET A 1 92 ? -6.500 5.408 8.024 1.00 86.12 92 MET A O 1
ATOM 787 N N . ASN A 1 93 ? -5.902 3.798 6.589 1.00 85.00 93 ASN A N 1
ATOM 788 C CA . ASN A 1 93 ? -7.216 3.749 5.965 1.00 85.00 93 ASN A CA 1
ATOM 789 C C . ASN A 1 93 ? -8.232 3.015 6.869 1.00 85.00 93 ASN A C 1
ATOM 791 O O . ASN A 1 93 ? -8.044 1.831 7.160 1.00 85.00 93 ASN A O 1
ATOM 795 N N . PRO A 1 94 ? -9.341 3.680 7.256 1.00 80.31 94 PRO A N 1
ATOM 796 C CA . PRO A 1 94 ? -10.343 3.135 8.175 1.00 80.31 94 PRO A CA 1
ATOM 797 C C . PRO A 1 94 ? -11.041 1.859 7.678 1.00 80.31 94 PRO A C 1
ATOM 799 O O . PRO A 1 94 ? -11.602 1.117 8.485 1.00 80.31 94 PRO A O 1
ATOM 802 N N . VAL A 1 95 ? -11.002 1.578 6.367 1.00 82.25 95 VAL A N 1
ATOM 803 C CA . VAL A 1 95 ? -11.506 0.321 5.782 1.00 82.25 95 VAL A CA 1
ATOM 804 C C . VAL A 1 95 ? -10.880 -0.889 6.480 1.00 82.25 95 VAL A C 1
ATOM 806 O O . VAL A 1 95 ? -11.587 -1.830 6.823 1.00 82.25 95 VAL A O 1
ATOM 809 N N . TYR A 1 96 ? -9.564 -0.858 6.710 1.00 82.31 96 TYR A N 1
ATOM 810 C CA . TYR A 1 96 ? -8.814 -2.003 7.240 1.00 82.31 96 TYR A CA 1
ATOM 811 C C . TYR A 1 96 ? -8.912 -2.142 8.756 1.00 82.31 96 TYR A C 1
ATOM 813 O O . TYR A 1 96 ? -8.552 -3.173 9.308 1.00 82.31 96 TYR A O 1
ATOM 821 N N . THR A 1 97 ? -9.396 -1.104 9.433 1.00 66.12 97 THR A N 1
ATOM 822 C CA . THR A 1 97 ? -9.469 -1.034 10.894 1.00 66.12 97 THR A CA 1
ATOM 823 C C . THR A 1 97 ? -10.898 -1.267 11.392 1.00 66.12 97 THR A C 1
ATOM 825 O O . THR A 1 97 ? -11.217 -0.935 12.530 1.00 66.12 97 THR A O 1
ATOM 828 N N . GLY A 1 98 ? -11.791 -1.768 10.527 1.00 55.16 98 GLY A N 1
ATOM 829 C CA . GLY A 1 98 ? -13.184 -2.077 10.865 1.00 55.16 98 GLY A CA 1
ATOM 830 C C . GLY A 1 98 ? -14.119 -0.865 10.980 1.00 55.16 98 GLY A C 1
ATOM 831 O O . GLY A 1 98 ? -15.286 -1.029 11.330 1.00 55.16 98 GLY A O 1
ATOM 832 N N . ALA A 1 99 ? -13.669 0.350 10.646 1.00 46.47 99 ALA A N 1
ATOM 833 C CA . ALA A 1 99 ? -1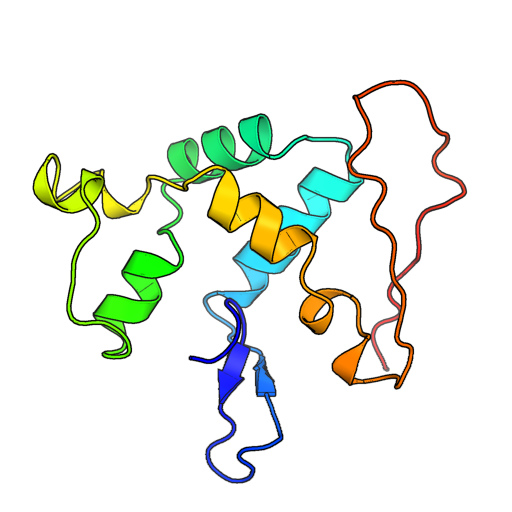4.477 1.569 10.785 1.00 46.47 99 ALA A CA 1
ATOM 834 C C . ALA A 1 99 ? -15.512 1.774 9.655 1.00 46.47 99 ALA A C 1
ATOM 836 O O . ALA A 1 99 ? -16.323 2.692 9.720 1.00 46.47 99 ALA A O 1
ATOM 837 N N . ILE A 1 100 ? -15.534 0.911 8.633 1.00 40.44 100 ILE A N 1
ATOM 838 C CA . ILE A 1 100 ? -16.675 0.829 7.701 1.00 40.44 100 ILE A CA 1
ATOM 839 C C . ILE A 1 100 ? -17.744 -0.157 8.203 1.00 40.44 100 ILE A C 1
ATOM 841 O O . ILE A 1 100 ? -18.922 0.040 7.922 1.00 40.44 100 ILE A O 1
ATOM 845 N N . ALA A 1 101 ? -17.372 -1.156 9.012 1.00 37.38 101 ALA A N 1
ATOM 846 C CA . ALA A 1 101 ? -18.328 -2.074 9.641 1.00 37.38 101 ALA A CA 1
ATOM 847 C C . ALA A 1 101 ? -18.987 -1.474 10.900 1.00 37.38 101 ALA A C 1
ATOM 849 O O . ALA A 1 101 ? -20.109 -1.827 11.251 1.00 37.38 101 ALA A O 1
ATOM 850 N N . SER A 1 102 ? -18.320 -0.532 11.568 1.00 36.59 102 SER A N 1
ATOM 851 C CA . SER A 1 102 ? -18.849 0.193 12.722 1.00 36.59 102 SER A CA 1
ATOM 852 C C . SER A 1 102 ? -18.806 1.683 12.417 1.00 36.59 102 SER A C 1
ATOM 854 O O . SER A 1 102 ? -17.725 2.199 12.167 1.00 36.59 102 SER A O 1
ATOM 856 N N . GLN A 1 103 ? -19.950 2.374 12.430 1.00 37.25 103 GLN A N 1
ATOM 857 C CA . GLN A 1 103 ? -20.120 3.823 12.206 1.00 37.25 103 GLN A CA 1
ATOM 858 C C . GLN A 1 103 ? -19.356 4.709 13.226 1.00 37.25 103 GLN A C 1
ATOM 860 O O . GLN A 1 103 ? -19.936 5.572 13.884 1.00 37.25 103 GLN A O 1
ATOM 865 N N . LYS A 1 104 ? -18.050 4.515 13.406 1.00 33.19 104 LYS A N 1
ATOM 866 C CA . LYS A 1 104 ? -17.207 5.264 14.335 1.00 33.19 104 LYS A CA 1
ATOM 867 C C . LYS A 1 104 ? -16.190 6.071 13.545 1.00 33.19 104 LYS A C 1
ATOM 869 O O . LYS A 1 104 ? -15.370 5.543 12.803 1.00 33.19 104 LYS A O 1
ATOM 874 N N . LYS A 1 105 ? -16.301 7.388 13.708 1.00 32.41 105 LYS A N 1
ATOM 875 C CA . LYS A 1 105 ? -15.664 8.416 12.882 1.00 32.41 105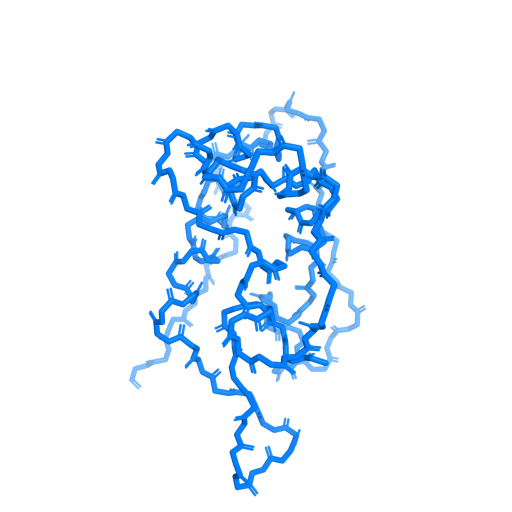 LYS A CA 1
ATOM 876 C C . LYS A 1 105 ? -14.205 8.720 13.220 1.00 32.41 105 LYS A C 1
ATOM 878 O O . LYS A 1 105 ? -13.607 9.521 12.516 1.00 32.41 105 LYS A O 1
ATOM 883 N N . ASP A 1 106 ? -13.618 8.095 14.235 1.00 32.59 106 ASP A N 1
ATOM 884 C CA . ASP A 1 106 ? -12.271 8.446 14.677 1.00 32.59 106 ASP A CA 1
ATOM 885 C C . ASP A 1 106 ? -11.472 7.210 15.091 1.00 32.59 106 ASP A C 1
ATOM 887 O O . ASP A 1 106 ? -11.739 6.589 16.118 1.00 32.59 106 ASP A O 1
ATOM 891 N N . TYR A 1 107 ? -10.444 6.898 14.302 1.00 38.62 107 TYR A N 1
ATOM 892 C CA . TYR A 1 107 ? -9.324 6.066 14.727 1.00 38.62 107 TYR A CA 1
ATOM 893 C C . TYR A 1 107 ? -8.031 6.844 14.496 1.00 38.62 107 TYR A C 1
ATOM 895 O O . TYR A 1 107 ? -7.663 7.157 13.365 1.00 38.62 107 TYR A O 1
ATOM 903 N N . ARG A 1 108 ? -7.331 7.187 15.582 1.00 37.84 108 ARG A N 1
ATOM 904 C CA . ARG A 1 108 ? -5.985 7.764 15.520 1.00 37.84 108 ARG A CA 1
ATOM 905 C C . ARG A 1 108 ? -4.972 6.636 15.660 1.00 37.84 108 ARG A C 1
ATOM 907 O O . ARG A 1 108 ? -4.598 6.289 16.777 1.00 37.84 108 ARG A O 1
ATOM 914 N N . PHE A 1 109 ? -4.482 6.107 14.539 1.00 40.34 109 PHE A N 1
ATOM 915 C CA . PHE A 1 109 ? -3.210 5.388 14.555 1.00 40.34 109 PHE A CA 1
ATOM 916 C C . PHE A 1 109 ? -2.124 6.396 14.927 1.00 40.34 109 PHE A C 1
ATOM 918 O O . PHE A 1 109 ? -1.802 7.300 14.152 1.00 40.34 109 PHE A O 1
ATOM 925 N N . LYS A 1 110 ? -1.564 6.275 16.135 1.00 40.59 110 LYS A N 1
ATOM 926 C CA . LYS A 1 110 ? -0.316 6.959 16.470 1.00 40.59 110 LYS A CA 1
ATOM 927 C C . LYS A 1 110 ? 0.797 6.295 15.661 1.00 40.59 110 LYS A C 1
ATOM 929 O O . LYS A 1 110 ? 1.527 5.464 16.180 1.00 40.59 110 LYS A O 1
ATOM 934 N N . ILE A 1 111 ? 0.957 6.691 14.398 1.00 39.88 111 ILE A N 1
ATOM 935 C CA . ILE A 1 111 ? 2.241 6.550 13.701 1.00 39.88 111 ILE A CA 1
ATOM 936 C C . ILE A 1 111 ? 3.150 7.630 14.301 1.00 39.88 111 ILE A C 1
ATOM 938 O O . ILE A 1 111 ? 3.370 8.695 13.728 1.00 39.88 111 ILE A O 1
ATOM 942 N N . GLY A 1 112 ? 3.545 7.393 15.550 1.00 33.00 112 GLY A N 1
ATOM 943 C CA . GLY A 1 112 ? 4.510 8.177 16.299 1.00 33.00 112 GLY A CA 1
ATOM 944 C C . GLY A 1 112 ? 5.867 7.497 16.221 1.00 33.00 112 GLY A C 1
ATOM 945 O O . GLY A 1 112 ? 5.957 6.280 16.081 1.00 33.00 112 GLY A O 1
ATOM 946 N N . THR A 1 113 ? 6.911 8.313 16.260 1.00 30.19 113 THR A N 1
ATOM 947 C CA . THR A 1 113 ? 8.323 7.938 16.291 1.00 30.19 113 THR A CA 1
ATOM 948 C C . THR A 1 113 ? 8.562 6.711 17.173 1.00 30.19 113 THR A C 1
ATOM 950 O O . THR A 1 113 ? 8.065 6.663 18.295 1.00 30.19 113 THR A O 1
ATOM 953 N N . ILE A 1 114 ? 9.321 5.738 16.653 1.00 43.38 114 ILE A N 1
ATOM 954 C CA . ILE A 1 114 ? 9.803 4.560 17.387 1.00 43.38 114 ILE A CA 1
ATOM 955 C C . ILE A 1 114 ? 10.389 5.041 18.719 1.00 43.38 114 ILE A C 1
ATOM 957 O O . ILE A 1 114 ? 11.403 5.735 18.742 1.00 43.38 114 ILE A O 1
ATOM 961 N N . GLY A 1 115 ? 9.692 4.727 19.805 1.00 40.88 115 GLY A N 1
ATOM 962 C CA . GLY A 1 115 ? 9.978 5.229 21.140 1.00 40.88 115 GLY A CA 1
ATOM 963 C C . GLY A 1 115 ? 8.912 4.737 22.109 1.00 40.88 115 GLY A C 1
ATOM 964 O O . GLY A 1 115 ? 7.902 5.402 22.309 1.00 40.88 115 GLY A O 1
ATOM 965 N N . GLU A 1 116 ? 9.151 3.534 22.634 1.00 45.53 116 GLU A N 1
ATOM 966 C CA . GLU A 1 116 ? 8.573 2.962 23.856 1.00 45.53 116 GLU A CA 1
ATOM 967 C C . GLU A 1 116 ? 7.052 3.065 24.036 1.00 45.53 116 GLU A C 1
ATOM 969 O O . GLU A 1 116 ? 6.577 4.009 24.663 1.00 45.53 116 GLU A O 1
ATOM 974 N N . LYS A 1 117 ? 6.290 2.027 23.652 1.00 37.66 117 LYS A N 1
ATOM 975 C CA . LYS A 1 117 ? 5.068 1.656 24.394 1.00 37.66 117 LYS A CA 1
ATOM 976 C C . LYS A 1 117 ? 4.846 0.148 24.449 1.00 37.66 117 LYS A C 1
ATOM 978 O O . LYS A 1 117 ? 5.187 -0.580 23.523 1.00 37.66 117 LYS A O 1
ATOM 983 N N . LYS A 1 118 ? 4.324 -0.277 25.602 1.00 40.22 118 LYS A N 1
ATOM 984 C CA . LYS A 1 118 ? 4.185 -1.664 26.050 1.00 40.22 118 LYS A CA 1
ATOM 985 C C . LYS A 1 118 ? 3.107 -2.427 25.257 1.00 40.22 118 LYS A C 1
ATOM 987 O O . LYS A 1 118 ? 2.184 -1.789 24.754 1.00 40.22 118 LYS A O 1
ATOM 992 N N . PRO A 1 119 ? 3.182 -3.772 25.196 1.00 49.72 119 PRO A N 1
ATOM 993 C CA . PRO A 1 119 ? 2.282 -4.633 24.408 1.00 49.72 119 PRO A CA 1
ATOM 994 C C . PRO A 1 119 ? 0.792 -4.600 24.803 1.00 49.72 119 PRO A C 1
ATOM 996 O O . PRO A 1 119 ? -0.030 -5.237 24.157 1.00 49.72 119 PRO A O 1
ATOM 999 N N . GLU A 1 120 ? 0.436 -3.886 25.868 1.00 41.47 120 GLU A N 1
ATOM 1000 C CA . GLU A 1 120 ? -0.875 -3.939 26.530 1.00 41.47 120 GLU A CA 1
ATOM 1001 C C . GLU A 1 120 ? -1.984 -3.166 25.780 1.00 41.47 120 GLU A C 1
ATOM 1003 O O . GLU A 1 120 ? -3.160 -3.379 26.051 1.00 41.47 120 GLU A O 1
ATOM 1008 N N . ASP A 1 121 ? -1.631 -2.313 24.809 1.00 41.16 121 ASP A N 1
ATOM 1009 C CA . ASP A 1 121 ? -2.572 -1.493 24.015 1.00 41.16 121 ASP A CA 1
ATOM 1010 C C . ASP A 1 121 ? -2.919 -2.109 22.638 1.00 41.16 121 ASP A C 1
ATOM 1012 O O . ASP A 1 121 ? -3.431 -1.428 21.742 1.00 41.16 121 ASP A O 1
ATOM 1016 N N . TRP A 1 122 ? -2.611 -3.390 22.415 1.00 44.66 122 TRP A N 1
ATOM 1017 C CA . TRP A 1 122 ? -2.883 -4.037 21.132 1.00 44.66 122 TRP A CA 1
ATOM 1018 C C . TRP A 1 122 ? -4.373 -4.369 21.022 1.00 44.66 122 TRP A C 1
ATOM 1020 O O . TRP A 1 122 ? -4.902 -5.200 21.755 1.00 44.66 122 TRP A O 1
ATOM 1030 N N . ILE A 1 123 ? -5.060 -3.714 20.083 1.00 37.16 123 ILE A N 1
ATOM 1031 C CA . ILE A 1 123 ? -6.446 -4.038 19.740 1.00 37.16 123 ILE A CA 1
ATOM 1032 C C . ILE A 1 123 ? -6.444 -5.384 19.016 1.00 37.16 123 ILE A C 1
ATOM 1034 O O . ILE A 1 123 ? -6.004 -5.492 17.871 1.00 37.16 123 ILE A O 1
ATOM 1038 N N . VAL A 1 124 ? -6.922 -6.409 19.715 1.00 35.56 124 VAL A N 1
ATOM 1039 C CA . VAL A 1 124 ? -7.174 -7.741 19.169 1.00 35.56 124 VAL A CA 1
ATOM 1040 C C . VAL A 1 124 ? -8.363 -7.645 18.216 1.00 35.56 124 VAL A C 1
ATOM 1042 O O . VAL A 1 124 ? -9.448 -7.209 18.600 1.00 35.56 124 VAL A O 1
ATOM 1045 N N . VAL A 1 125 ? -8.149 -8.021 16.958 1.00 35.78 125 VAL A N 1
ATOM 1046 C CA . VAL A 1 125 ? -9.231 -8.218 15.990 1.00 35.78 125 VAL A CA 1
ATOM 1047 C C . VAL A 1 125 ? -9.749 -9.638 16.198 1.00 35.78 125 VAL A C 1
ATOM 1049 O O . VAL A 1 125 ? -9.070 -10.595 15.838 1.00 35.78 125 VAL A O 1
A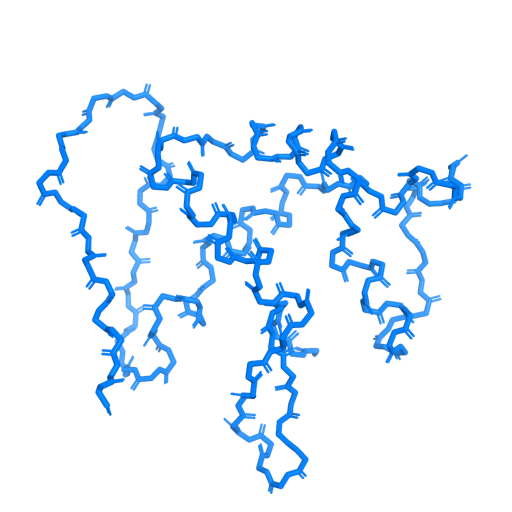TOM 1052 N N . GLU A 1 126 ? -10.917 -9.772 16.822 1.00 31.64 126 GLU A N 1
ATOM 1053 C CA . GLU A 1 126 ? -11.637 -11.046 16.894 1.00 31.64 126 GLU A CA 1
ATOM 1054 C C . GLU A 1 126 ? -12.170 -11.402 15.495 1.00 31.64 126 GLU A C 1
ATOM 1056 O O . GLU A 1 126 ? -12.900 -10.621 14.878 1.00 31.64 126 GLU A O 1
ATOM 1061 N N . GLU A 1 127 ? -11.776 -12.566 14.971 1.00 32.81 127 GLU A N 1
ATOM 1062 C CA . GLU A 1 127 ? -12.396 -13.161 13.781 1.00 32.81 127 GLU A CA 1
ATOM 1063 C C . GLU A 1 127 ? -13.718 -13.840 14.201 1.00 32.81 127 GLU A C 1
ATOM 1065 O O . GLU A 1 127 ? -13.737 -14.539 15.217 1.00 32.81 127 GLU A O 1
ATOM 1070 N N . PRO A 1 128 ? -14.837 -13.632 13.478 1.00 40.16 128 PRO A N 1
ATOM 1071 C CA . PRO A 1 128 ? -16.106 -14.264 13.822 1.00 40.16 128 PRO A CA 1
ATOM 1072 C C . PRO A 1 128 ? -16.059 -15.776 13.550 1.00 40.16 128 PRO A C 1
ATOM 1074 O O . PRO A 1 128 ? -15.482 -16.214 12.553 1.00 40.16 128 PRO A O 1
ATOM 1077 N N . ALA A 1 129 ? -16.661 -16.529 14.475 1.00 31.66 129 ALA A N 1
ATOM 1078 C CA . ALA A 1 129 ? -16.795 -17.987 14.479 1.00 31.66 129 ALA A CA 1
ATOM 1079 C C . ALA A 1 129 ? -17.686 -18.538 13.354 1.00 31.66 129 ALA A C 1
ATOM 1081 O O . ALA A 1 129 ? -18.606 -17.811 12.912 1.00 31.66 129 ALA A O 1
#

Foldseek 3Di:
DDPFQWDQDPVDNLDIHGDPVGVVVLVVLVVCVLVVDALVRNQVVLLVVVPFDVVLVCCVVPVDVDDDPQCVVPVVRSRSGDDSVSSVCSVPPVVVVCCSVPVDDDDDDPPDDRDDDDNPPDDDDDDDD